Protein 1YG2 (pdb70)

CATH classification: 1.10.10.10 (+1 more: 6.10.140.190)

Sequence (169 aa):
SLPHVILTVLSTRDATGYDITKEFSASIGYFWKASHQQVYRELNKMGEQGLVTCVLEVYSITQAGRSALGEWFDQPTAHPTVRDEFSAKLMACSVQSAEPYRLQLAELVEESRKLVAHYQEIEAAYYANPAVLDKQQRLERLTLRRNLLVRQAWIQWADEVLAELNAMA

Nearest PDB structures (foldseek):
  1yg2-assembly1_A-2  TM=1.006E+00  e=2.912E-28  Vibrio cholerae
  6jyi-assembly1_B  TM=7.868E-01  e=4.232E-09  Bacillus cereus ATCC 14579
  5x12-assembly1_A-2  TM=8.238E-01  e=1.125E-08  Bacillus spizizenii str. W23
  7cbv-assembly1_A-3  TM=8.322E-01  e=3.820E-08  Bacillus subtilis
  6lg2-assembly1_A  TM=8.126E-01  e=2.204E-08  Corynebacterium glutamicum ATCC 13032

Secondary structure (DSSP, 8-state):
-HHHHHHHHHHH--B-HHHHHHHHTTGGGGT----HHHHHHHHHHHHHTTSEEE----EEE-HHHHHHHHHHHHS---PPPP--HHHHHHHGGGTS-HHHHHHHHHHHHHHHHHHHHHHHHHHHHHSS-GGGS-HHHHHHHHHHHHHHHHHHHHHHHHHHHHHHHHH--

Solvent-accessible surface area: 11552 Å² total; per-residue (Å²): 61,28,26,35,10,0,1,66,26,4,53,101,180,65,9,52,12,63,70,0,4,52,56,10,89,50,16,13,31,28,92,93,190,14,52,87,95,77,0,92,130,32,3,110,137,0,38,161,113,31,29,4,69,94,64,167,165,48,54,21,17,28,118,49,0,117,65,28,29,31,115,92,160,119,108,130,133,92,182,113,104,135,204,58,112,60,46,60,102,50,139,38,14,97,119,119,65,21,114,62,20,74,120,99,1,34,97,54,1,99,62,1,96,141,61,12,45,91,21,82,126,28,28,73,69,151,13,72,75,38,91,120,23,95,161,106,57,95,106,38,44,100,41,0,65,129,23,7,95,77,85,65,59,50,18,124,80,0,55,104,8,25,55,119,11,70,96,127,127

Foldseek 3Di:
DLLLLQLVVQVVHFADLVVSQVCQVDLVVLADHDHSVRNVVVVVVCVVVVQWHDDDCHIHGDPVVVVVNVVVVVDDDDDDDDDDPLVVVLVCVVVDVCVVSLVVLVVVLVVLVVVLVVLVVVCVVQPVDPVVDDPVNVVSSVSSVVSNVVSVVVSVVSVVSNVVVPVVD

B-factor: mean 51.37, std 13.75, range [29.25, 100.06]

Organism: Vibrio cholerae (NCBI:txid666)

Structure (mmCIF, N/CA/C/O backbone):
data_1YG2
#
_entry.id   1YG2
#
_cell.length_a   77.500
_cell.length_b   94.650
_cell.length_c   59.640
_cell.angle_alpha   90.00
_cell.angle_beta   90.00
_cell.angle_gamma   90.00
#
_symmetry.space_group_name_H-M   'C 2 2 21'
#
loop_
_entity.id
_entity.type
_entity.pdbx_description
1 polymer 'gene activator AphA'
2 water water
#
loop_
_atom_site.group_PDB
_atom_site.id
_atom_site.type_symbol
_atom_site.label_atom_id
_atom_site.label_alt_id
_atom_site.label_comp_id
_atom_site.label_asym_id
_atom_site.label_entity_id
_atom_site.label_seq_id
_atom_site.pdbx_PDB_ins_code
_atom_site.Cartn_x
_atom_site.Cartn_y
_atom_site.Cartn_z
_atom_site.occupancy
_atom_site.B_iso_or_equiv
_atom_site.auth_seq_id
_atom_site.auth_comp_id
_atom_site.auth_asym_id
_atom_site.auth_atom_id
_atom_site.pdbx_PDB_model_num
ATOM 1 N N . SER A 1 2 ? -67.460 58.055 6.872 1.00 39.08 2 SER A N 1
ATOM 2 C CA . SER A 1 2 ? -67.947 58.014 5.467 1.00 38.31 2 SER A CA 1
ATOM 3 C C . SER A 1 2 ? -67.873 59.399 4.820 1.00 35.95 2 SER A C 1
ATOM 4 O O . SER A 1 2 ? -67.266 60.312 5.369 1.00 36.48 2 SER A O 1
ATOM 7 N N . LEU A 1 3 ? -68.486 59.551 3.654 1.00 34.84 3 LEU A N 1
ATOM 8 C CA . LEU A 1 3 ? -68.444 60.821 2.935 1.00 34.75 3 LEU A CA 1
ATOM 9 C C . LEU A 1 3 ? -68.805 62.042 3.776 1.00 33.28 3 LEU A C 1
ATOM 10 O O . LEU A 1 3 ? -68.103 63.057 3.754 1.00 31.63 3 LEU A O 1
ATOM 15 N N . PRO A 1 4 ? -69.910 61.965 4.533 1.00 32.84 4 PRO A N 1
ATOM 16 C CA . PRO A 1 4 ? -70.228 63.149 5.323 1.00 32.38 4 PRO A CA 1
ATOM 17 C C . PRO A 1 4 ? -69.158 63.493 6.354 1.00 33.20 4 PRO A C 1
ATOM 18 O O . PRO A 1 4 ? -68.920 64.669 6.632 1.00 34.08 4 PRO A O 1
ATOM 22 N N . HIS A 1 5 ? -68.497 62.490 6.920 1.00 33.55 5 HIS A N 1
ATOM 23 C CA . HIS A 1 5 ? -67.462 62.795 7.907 1.00 34.31 5 HIS A CA 1
ATOM 24 C C . HIS A 1 5 ? -66.253 63.411 7.213 1.00 31.22 5 HIS A C 1
ATOM 25 O O . HIS A 1 5 ? -65.559 64.258 7.773 1.00 32.71 5 HIS A O 1
ATOM 32 N N . VAL A 1 6 ? -66.007 62.982 5.986 1.00 32.47 6 VAL A N 1
ATOM 33 C CA . VAL A 1 6 ? -64.896 63.521 5.220 1.00 32.72 6 VAL A CA 1
ATOM 34 C C . VAL A 1 6 ? -65.186 65.001 4.980 1.00 32.84 6 VAL A C 1
ATOM 35 O O . VAL A 1 6 ? -64.290 65.834 5.046 1.00 34.04 6 VAL A O 1
ATOM 39 N N . ILE A 1 7 ? -66.454 65.322 4.734 1.00 34.91 7 ILE A N 1
ATOM 40 C CA . ILE A 1 7 ? -66.878 66.700 4.506 1.00 34.33 7 ILE A CA 1
ATOM 41 C C . ILE A 1 7 ? -66.887 67.486 5.820 1.00 35.79 7 ILE A C 1
ATOM 42 O O . ILE A 1 7 ? -66.460 68.644 5.863 1.00 37.79 7 ILE A O 1
ATOM 47 N N . LEU A 1 8 ? -67.362 66.869 6.894 1.00 32.39 8 LEU A N 1
ATOM 48 C CA . LEU A 1 8 ? -67.380 67.556 8.182 1.00 35.01 8 LEU A CA 1
ATOM 49 C C . LEU A 1 8 ? -65.966 67.951 8.609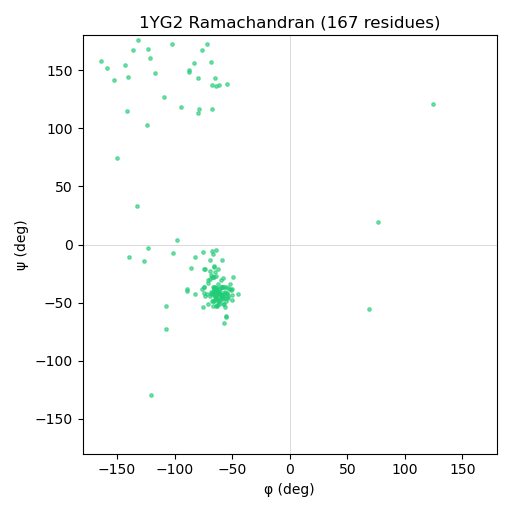 1.00 35.25 8 LEU A C 1
ATOM 50 O O . LEU A 1 8 ? -65.753 69.007 9.211 1.00 35.89 8 LEU A O 1
ATOM 55 N N . THR A 1 9 ? -64.997 67.098 8.299 1.00 35.64 9 THR A N 1
ATOM 56 C CA . THR A 1 9 ? -63.603 67.359 8.657 1.00 35.12 9 THR A CA 1
ATOM 57 C C . THR A 1 9 ? -63.138 68.668 8.036 1.00 35.82 9 THR A C 1
ATOM 58 O O . THR A 1 9 ? -62.498 69.494 8.685 1.00 37.01 9 THR A O 1
ATOM 62 N N . VAL A 1 10 ? -63.460 68.857 6.768 1.00 37.20 10 VAL A N 1
ATOM 63 C CA . VAL A 1 10 ? -63.076 70.080 6.090 1.00 38.50 10 VAL A CA 1
ATOM 64 C C . VAL A 1 10 ? -63.632 71.276 6.859 1.00 40.08 10 VAL A C 1
ATOM 65 O O . VAL A 1 10 ? -62.898 72.186 7.234 1.00 40.34 10 VAL A O 1
ATOM 69 N N . LEU A 1 11 ? -64.936 71.252 7.106 1.00 40.12 11 LEU A N 1
ATOM 70 C CA . LEU A 1 11 ? -65.604 72.343 7.798 1.00 40.52 11 LEU A CA 1
ATOM 71 C C . LEU A 1 11 ? -65.178 72.533 9.239 1.00 40.92 11 LEU A C 1
ATOM 72 O O . LEU A 1 11 ? -65.403 73.590 9.813 1.00 42.05 11 LEU A O 1
ATOM 77 N N . SER A 1 12 ? -64.566 71.522 9.836 1.00 43.81 12 SER A N 1
ATOM 78 C CA . SER A 1 12 ? -64.143 71.659 11.226 1.00 48.65 12 SER A CA 1
ATOM 79 C C . SER A 1 12 ? -62.996 72.650 11.401 1.00 49.58 12 SER A C 1
ATOM 80 O O . SER A 1 12 ? -62.797 73.184 12.487 1.00 48.21 12 SER A O 1
ATOM 83 N N . THR A 1 13 ? -62.233 72.888 10.342 1.00 51.99 13 THR A N 1
ATOM 84 C CA . THR A 1 13 ? -61.132 73.836 10.438 1.00 56.08 13 THR A CA 1
ATOM 85 C C . THR A 1 13 ? -61.630 75.242 10.098 1.00 56.55 13 THR A C 1
ATOM 86 O O . THR A 1 13 ? -61.253 76.208 10.755 1.00 58.09 13 THR A O 1
ATOM 90 N N . ARG A 1 14 ? -62.493 75.351 9.091 1.00 56.82 14 ARG A N 1
ATOM 91 C CA . ARG A 1 14 ? -63.040 76.647 8.690 1.00 56.90 14 ARG A CA 1
ATOM 92 C C . ARG A 1 14 ? -64.271 76.507 7.803 1.00 54.79 14 ARG A C 1
ATOM 93 O O . ARG A 1 14 ? -64.473 75.473 7.165 1.00 53.12 14 ARG A O 1
ATOM 101 N N . ASP A 1 15 ? -65.092 77.552 7.759 1.00 53.10 15 ASP A N 1
ATOM 102 C CA . ASP A 1 15 ? -66.281 77.531 6.917 1.00 52.03 15 ASP A CA 1
ATOM 103 C C . ASP A 1 15 ? -65.783 77.539 5.482 1.00 49.92 15 ASP A C 1
ATOM 104 O O . ASP A 1 15 ? -64.662 77.956 5.223 1.00 49.96 15 ASP A O 1
ATOM 109 N N . ALA A 1 16 ? -66.600 77.071 4.547 1.00 48.17 16 ALA A N 1
ATOM 110 C CA . ALA A 1 16 ? -66.182 77.049 3.156 1.00 47.42 16 ALA A CA 1
ATOM 111 C C . ALA A 1 16 ? -67.373 76.979 2.225 1.00 48.25 16 ALA A C 1
ATOM 112 O O . ALA A 1 16 ? -68.422 76.451 2.589 1.00 48.12 16 ALA A O 1
ATOM 114 N N . THR A 1 17 ? -67.202 77.515 1.022 1.00 48.40 17 THR A N 1
ATOM 115 C CA . THR A 1 17 ? -68.254 77.507 0.017 1.00 50.97 17 THR A CA 1
ATOM 116 C C . THR A 1 17 ? -68.349 76.113 -0.592 1.00 52.49 17 THR A C 1
ATOM 117 O O . THR A 1 17 ? -67.465 75.278 -0.395 1.00 52.52 17 THR A O 1
ATOM 121 N N . GLY A 1 18 ? -69.423 75.867 -1.332 1.00 54.80 18 GLY A N 1
ATOM 122 C CA . GLY A 1 18 ? -69.601 74.572 -1.962 1.00 57.49 18 GLY A CA 1
ATOM 123 C C . GLY A 1 18 ? -68.491 74.298 -2.962 1.00 59.54 18 GLY A C 1
ATOM 124 O O . GLY A 1 18 ? -68.225 73.147 -3.323 1.00 59.22 18 GLY A O 1
ATOM 125 N N . TYR A 1 19 ? -67.840 75.366 -3.410 1.00 60.31 19 TYR A N 1
ATOM 126 C CA . TYR A 1 19 ? -66.753 75.250 -4.370 1.00 60.38 19 TYR A CA 1
ATOM 127 C C . TYR A 1 19 ? -65.462 74.908 -3.651 1.00 60.12 19 TYR A C 1
ATOM 128 O O . TYR A 1 19 ? -64.701 74.068 -4.120 1.00 61.51 19 TYR A O 1
ATOM 130 N N . ASP A 1 20 ? -65.213 75.564 -2.518 1.00 59.31 20 ASP A N 1
ATOM 131 C CA . ASP A 1 20 ? -64.007 75.299 -1.741 1.00 58.28 20 ASP A CA 1
ATOM 132 C C . ASP A 1 20 ? -63.952 73.812 -1.419 1.00 56.70 20 ASP A C 1
ATOM 133 O O . ASP A 1 20 ? -62.917 73.167 -1.568 1.00 56.14 20 ASP A O 1
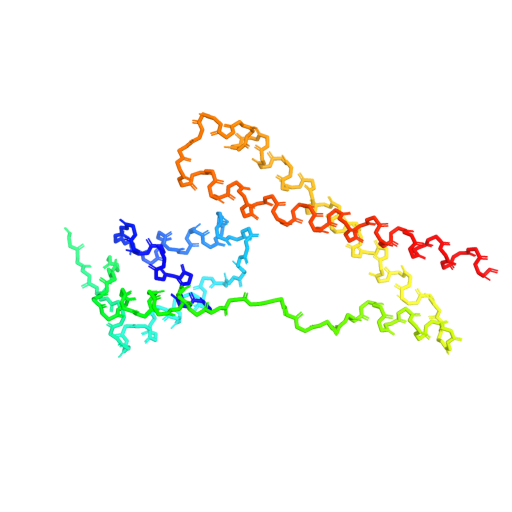ATOM 138 N N . ILE A 1 21 ? -65.088 73.284 -0.975 1.00 54.63 21 ILE A N 1
ATOM 139 C CA . ILE A 1 21 ? -65.206 71.884 -0.600 1.00 53.59 21 ILE A CA 1
ATOM 140 C C . ILE A 1 21 ? -64.957 70.930 -1.764 1.00 52.65 21 ILE A C 1
ATOM 141 O O . ILE A 1 21 ? -64.193 69.980 -1.631 1.00 51.75 21 ILE A O 1
ATOM 146 N N . THR A 1 22 ? -65.592 71.172 -2.906 1.00 53.10 22 THR A N 1
ATOM 147 C CA . THR A 1 22 ? -65.390 70.286 -4.046 1.00 53.12 22 THR A CA 1
ATOM 148 C C . THR A 1 22 ? -63.956 70.370 -4.551 1.00 52.79 22 THR A C 1
ATOM 149 O O . THR A 1 22 ? -63.433 69.410 -5.109 1.00 55.96 22 THR A O 1
ATOM 153 N N . LYS A 1 23 ? -63.314 71.514 -4.347 1.00 51.68 23 LYS A N 1
ATOM 154 C CA . LYS A 1 23 ? -61.934 71.681 -4.786 1.00 51.45 23 LYS A CA 1
ATOM 155 C C . LYS A 1 23 ? -61.015 70.763 -3.981 1.00 51.02 23 LYS A C 1
ATOM 156 O O . LYS A 1 23 ? -59.958 70.353 -4.460 1.00 50.05 23 LYS A O 1
ATOM 158 N N . GLU A 1 24 ? -61.419 70.455 -2.751 1.00 50.31 24 GLU A N 1
ATOM 159 C CA . GLU A 1 24 ? -60.639 69.576 -1.891 1.00 49.24 24 GLU A CA 1
ATOM 160 C C . GLU A 1 24 ? -60.691 68.156 -2.437 1.00 46.08 24 GLU A C 1
ATOM 161 O O . GLU A 1 24 ? -59.670 67.472 -2.498 1.00 46.07 24 GLU A O 1
ATOM 167 N N . PHE A 1 25 ? -61.885 67.724 -2.837 1.00 43.65 25 PHE A N 1
ATOM 168 C CA . PHE A 1 25 ? -62.083 66.381 -3.367 1.00 44.35 25 PHE A CA 1
ATOM 169 C C . PHE A 1 25 ? -61.361 66.119 -4.688 1.00 46.98 25 PHE A C 1
ATOM 170 O O . PHE A 1 25 ? -61.083 64.967 -5.029 1.00 47.77 25 PHE A O 1
ATOM 178 N N . SER A 1 26 ? -61.061 67.171 -5.441 1.00 48.35 26 SER A N 1
ATOM 179 C CA . SER A 1 26 ? -60.334 66.984 -6.691 1.00 50.16 26 SER A CA 1
ATOM 180 C C . SER A 1 26 ? -58.861 67.262 -6.407 1.00 49.89 26 SER A C 1
ATOM 181 O O . SER A 1 26 ? -58.032 67.238 -7.311 1.00 51.07 26 SER A O 1
ATOM 184 N N . ALA A 1 27 ? -58.548 67.523 -5.136 1.00 48.39 27 ALA A N 1
ATOM 185 C CA . ALA A 1 27 ? -57.175 67.778 -4.714 1.00 45.51 27 ALA A CA 1
ATOM 186 C C . ALA A 1 27 ? -56.719 66.760 -3.654 1.00 44.47 27 ALA A C 1
ATOM 187 O O . ALA A 1 27 ? -56.873 65.548 -3.845 1.00 44.93 27 ALA A O 1
ATOM 189 N N . SER A 1 28 ? -56.178 67.248 -2.539 1.00 40.67 28 SER A N 1
ATOM 190 C CA . SER A 1 28 ? -55.668 66.380 -1.479 1.00 40.26 28 SER A CA 1
ATOM 191 C C . SER A 1 28 ? -56.624 65.295 -0.983 1.00 39.16 28 SER A C 1
ATOM 192 O O . SER A 1 28 ? -56.195 64.177 -0.693 1.00 38.29 28 SER A O 1
ATOM 195 N N . ILE A 1 29 ? -57.911 65.610 -0.871 1.00 38.53 29 ILE A N 1
ATOM 196 C CA . ILE A 1 29 ? -58.859 64.603 -0.397 1.00 38.84 29 ILE A CA 1
ATOM 197 C C . ILE A 1 29 ? -58.935 63.447 -1.393 1.00 39.17 29 ILE A C 1
ATOM 198 O O . ILE A 1 29 ? -59.220 62.306 -1.019 1.00 40.12 29 ILE A O 1
ATOM 203 N N . GLY A 1 30 ? -58.654 63.741 -2.660 1.00 39.40 30 GLY A N 1
ATOM 204 C CA . GLY A 1 30 ? -58.673 62.702 -3.668 1.00 38.38 30 GLY A CA 1
ATOM 205 C C . GLY A 1 30 ? -57.570 61.670 -3.456 1.00 40.25 30 GLY A C 1
ATOM 206 O O . GLY A 1 30 ? -57.543 60.643 -4.134 1.00 41.77 30 GLY A O 1
ATOM 207 N N . TYR A 1 31 ? -56.653 61.924 -2.527 1.00 39.99 31 TYR A N 1
ATOM 208 C CA . TYR A 1 31 ? -55.579 60.961 -2.267 1.00 40.59 31 TYR A CA 1
ATOM 209 C C . TYR A 1 31 ? -56.122 59.760 -1.511 1.00 39.11 31 TYR A C 1
ATOM 210 O O . TYR A 1 31 ? -55.520 58.697 -1.524 1.00 40.97 31 TYR A O 1
ATOM 219 N N . PHE A 1 32 ? -57.264 59.923 -0.854 1.00 38.12 32 PHE A N 1
ATOM 220 C CA . PHE A 1 32 ? -57.810 58.832 -0.058 1.00 36.38 32 PHE A CA 1
ATOM 221 C C . PHE A 1 32 ? -59.319 58.654 -0.144 1.00 37.27 32 PHE A C 1
ATOM 222 O O . PHE A 1 32 ? -59.860 57.663 0.340 1.00 36.40 32 PHE A O 1
ATOM 230 N N . TRP A 1 33 ? -60.011 59.612 -0.740 1.00 38.86 33 TRP A N 1
ATOM 231 C CA . TRP A 1 33 ? -61.449 59.465 -0.856 1.00 40.26 33 TRP A CA 1
ATOM 232 C C . TRP A 1 33 ? -61.946 59.982 -2.199 1.00 41.14 33 TRP A C 1
ATOM 233 O O . TRP A 1 33 ? -61.864 61.168 -2.501 1.00 39.03 33 TRP A O 1
ATOM 244 N N . LYS A 1 34 ? -62.475 59.065 -2.996 1.00 43.50 34 LYS A N 1
ATOM 245 C CA . LYS A 1 34 ? -62.978 59.386 -4.316 1.00 46.41 34 LYS A CA 1
ATOM 246 C C . LYS A 1 34 ? -64.478 59.672 -4.302 1.00 47.00 34 LYS A C 1
ATOM 247 O O . LYS A 1 34 ? -65.278 58.808 -3.948 1.00 47.72 34 LYS A O 1
ATOM 253 N N . ALA A 1 35 ? -64.850 60.892 -4.676 1.00 45.15 35 ALA A N 1
ATOM 254 C CA . ALA A 1 35 ? -66.257 61.291 -4.738 1.00 45.47 35 ALA A CA 1
ATOM 255 C C . ALA A 1 35 ? -66.412 62.393 -5.784 1.00 45.14 35 ALA A C 1
ATOM 256 O O . ALA A 1 35 ? -65.553 63.261 -5.897 1.00 44.03 35 ALA A O 1
ATOM 258 N N . SER A 1 36 ? -67.499 62.363 -6.549 1.00 47.19 36 SER A N 1
ATOM 259 C CA . SER A 1 36 ? -67.727 63.389 -7.575 1.00 48.87 36 SER A CA 1
ATOM 260 C C . SER A 1 36 ? -68.348 64.645 -6.983 1.00 50.31 36 SER A C 1
ATOM 261 O O . SER A 1 36 ? -68.993 64.593 -5.938 1.00 49.59 36 SER A O 1
ATOM 264 N N . HIS A 1 37 ? -68.152 65.775 -7.658 1.00 54.58 37 HIS A N 1
ATOM 265 C CA . HIS A 1 37 ? -68.720 67.045 -7.211 1.00 57.03 37 HIS A CA 1
ATOM 266 C C . HIS A 1 37 ? -70.201 66.821 -6.937 1.00 58.34 37 HIS A C 1
ATOM 267 O O . HIS A 1 37 ? -70.763 67.355 -5.980 1.00 58.57 37 HIS A O 1
ATOM 274 N N . GLN A 1 38 ? -70.820 66.013 -7.791 1.00 59.32 38 GLN A N 1
ATOM 275 C CA . GLN A 1 38 ? -72.232 65.695 -7.673 1.00 60.85 38 GLN A CA 1
ATOM 276 C C . GLN A 1 38 ? -72.499 65.094 -6.297 1.00 58.49 38 GLN A C 1
ATOM 277 O O . GLN A 1 38 ? -73.171 65.699 -5.461 1.00 59.30 38 GLN A O 1
ATOM 283 N N . GLN A 1 39 ? -71.957 63.900 -6.079 1.00 55.85 39 GLN A N 1
ATOM 284 C CA . GLN A 1 39 ? -72.108 63.185 -4.820 1.00 51.73 39 GLN A CA 1
ATOM 285 C C . GLN A 1 39 ? -71.878 64.121 -3.642 1.00 49.12 39 GLN A C 1
ATOM 286 O O . GLN A 1 39 ? -72.614 64.084 -2.657 1.00 48.41 39 GLN A O 1
ATOM 292 N N . VAL A 1 40 ? -70.858 64.966 -3.754 1.00 45.81 40 VAL A N 1
ATOM 293 C CA . VAL A 1 40 ? -70.532 65.905 -2.695 1.00 43.87 40 VAL A CA 1
ATOM 294 C C . VAL A 1 40 ? -71.675 66.885 -2.432 1.00 45.14 40 VAL A C 1
ATOM 295 O O . VAL A 1 40 ? -72.102 67.046 -1.284 1.00 42.30 40 VAL A O 1
ATOM 299 N N . TYR A 1 41 ? -72.177 67.525 -3.488 1.00 46.00 41 TYR A N 1
ATOM 300 C CA . TYR A 1 41 ? -73.284 68.469 -3.340 1.00 46.86 41 TYR A CA 1
ATOM 301 C C . TYR A 1 41 ? -74.503 67.767 -2.763 1.00 46.84 41 TYR A C 1
ATOM 302 O O . TYR A 1 41 ? -75.182 68.297 -1.889 1.00 48.67 41 TYR A O 1
ATOM 311 N N . ARG A 1 42 ? -74.775 66.568 -3.250 1.00 47.52 42 ARG A N 1
ATOM 312 C CA . ARG A 1 42 ? -75.909 65.815 -2.752 1.00 49.16 42 ARG A CA 1
ATOM 313 C C . ARG A 1 42 ? -75.760 65.520 -1.257 1.00 48.33 42 ARG A C 1
ATOM 314 O O . ARG A 1 42 ? -76.726 65.640 -0.504 1.00 48.02 42 ARG A O 1
ATOM 322 N N . GLU A 1 43 ? -74.551 65.163 -0.827 1.00 45.26 43 GLU A N 1
ATOM 323 C CA . GLU A 1 43 ? -74.310 64.858 0.580 1.00 44.87 43 GLU A CA 1
ATOM 324 C C . GLU A 1 43 ? -74.448 66.119 1.415 1.00 42.86 43 GLU A C 1
ATOM 325 O O . GLU A 1 43 ? -75.022 66.088 2.497 1.00 42.29 43 GLU A O 1
ATOM 331 N N . LEU A 1 44 ? -73.915 67.225 0.911 1.00 42.02 44 LEU A N 1
ATOM 332 C CA . LEU A 1 44 ? -74.010 68.497 1.614 1.00 42.70 44 LEU A CA 1
ATOM 333 C C . LEU A 1 44 ? -75.476 68.841 1.838 1.00 43.44 44 LEU A C 1
ATOM 334 O O . LEU A 1 44 ? -75.851 69.406 2.864 1.00 42.39 44 LEU A O 1
ATOM 339 N N . ASN A 1 45 ? -76.296 68.498 0.852 1.00 44.77 45 ASN A N 1
ATOM 340 C CA . ASN A 1 45 ? -77.730 68.746 0.909 1.00 45.72 45 ASN A CA 1
ATOM 341 C C . ASN A 1 45 ? -78.343 67.931 2.049 1.00 44.30 45 ASN A C 1
ATOM 342 O O . ASN A 1 45 ? -79.039 68.474 2.904 1.00 42.97 45 ASN A O 1
ATOM 347 N N . LYS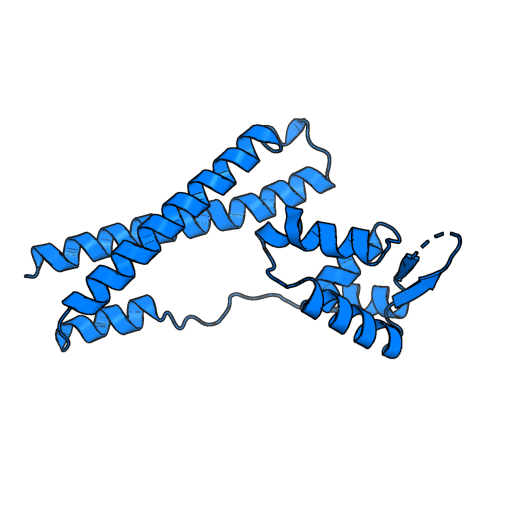 A 1 46 ? -78.079 66.626 2.056 1.00 44.35 46 LYS A N 1
ATOM 348 C CA . LYS A 1 46 ? -78.594 65.741 3.101 1.00 43.66 46 LYS A CA 1
ATOM 349 C C . LYS A 1 46 ? -78.121 66.194 4.468 1.00 40.47 46 LYS A C 1
ATOM 350 O O . LYS A 1 46 ? -78.853 66.103 5.450 1.00 40.17 46 LYS A O 1
ATOM 356 N N . MET A 1 47 ? -76.892 66.687 4.535 1.00 39.18 47 MET A N 1
ATOM 357 C CA . MET A 1 47 ? -76.336 67.154 5.804 1.00 38.57 47 MET A CA 1
ATOM 358 C C . MET A 1 47 ? -77.029 68.402 6.335 1.00 38.01 47 MET A C 1
ATOM 359 O O . MET A 1 47 ? -77.061 68.651 7.556 1.00 35.92 47 MET A O 1
ATOM 364 N N . GLY A 1 48 ? -77.571 69.188 5.411 1.00 37.50 48 GLY A N 1
ATOM 365 C CA . GLY A 1 48 ? -78.263 70.404 5.798 1.00 38.05 48 GLY A CA 1
ATOM 366 C C . GLY A 1 48 ? -79.584 70.037 6.446 1.00 36.69 48 GLY A C 1
ATOM 367 O O . GLY A 1 48 ? -79.979 70.599 7.459 1.00 35.79 48 GLY A O 1
ATOM 368 N N . GLU A 1 49 ? -80.271 69.075 5.851 1.00 38.31 49 GLU A N 1
ATOM 369 C CA . GLU A 1 49 ? -81.542 68.631 6.382 1.00 40.25 49 GLU A CA 1
ATOM 370 C C . GLU A 1 49 ? -81.310 67.909 7.702 1.00 40.40 49 GLU A C 1
ATOM 371 O O . GLU A 1 49 ? -82.179 67.884 8.565 1.00 40.63 49 GLU A O 1
ATOM 377 N N . GLN A 1 50 ? -80.121 67.341 7.867 1.00 38.44 50 GLN A N 1
ATOM 378 C CA . GLN A 1 50 ? -79.797 66.646 9.106 1.00 38.41 50 GLN A CA 1
ATOM 379 C C . GLN A 1 50 ? -79.344 67.612 10.190 1.00 36.20 50 GLN A C 1
ATOM 380 O O . GLN A 1 50 ? -79.225 67.240 11.359 1.00 36.25 50 GLN A O 1
ATOM 386 N N . GLY A 1 51 ? -79.096 68.857 9.802 1.00 34.87 51 GLY A N 1
ATOM 387 C CA . GLY A 1 51 ? -78.660 69.848 10.770 1.00 32.80 51 GLY A CA 1
ATOM 388 C C . GLY A 1 51 ? -77.206 69.709 11.174 1.00 33.44 51 GLY A C 1
ATOM 389 O O . GLY A 1 51 ? -76.815 70.219 12.212 1.00 35.53 51 GLY A O 1
ATOM 390 N N . LEU A 1 52 ? -76.408 69.016 10.362 1.00 33.77 52 LEU A N 1
ATOM 391 C CA . LEU A 1 52 ? -74.983 68.824 10.641 1.00 35.50 52 LEU A CA 1
ATOM 392 C C . LEU A 1 52 ? -74.179 70.000 10.109 1.00 38.41 52 LEU A C 1
ATOM 393 O O . LEU A 1 52 ? -73.039 70.221 10.518 1.00 38.03 52 LEU A O 1
ATOM 398 N N . VAL A 1 53 ? -74.775 70.731 9.173 1.00 40.82 53 VAL A N 1
ATOM 399 C CA . VAL A 1 53 ? -74.153 71.911 8.581 1.00 45.78 53 VAL A CA 1
ATOM 400 C C . VAL A 1 53 ? -75.236 72.960 8.331 1.00 48.75 53 VAL A C 1
ATOM 401 O O . VAL A 1 53 ? -76.409 72.620 8.191 1.00 49.41 53 VAL A O 1
ATOM 405 N N . THR A 1 54 ? -74.845 74.232 8.302 1.00 52.85 54 THR A N 1
ATOM 406 C CA . THR A 1 54 ? -75.777 75.328 8.036 1.00 57.38 54 THR A CA 1
ATOM 407 C C . THR A 1 54 ? -75.164 76.226 6.974 1.00 60.02 54 THR A C 1
ATOM 408 O O . THR A 1 54 ? -74.030 76.002 6.554 1.00 61.99 54 THR A O 1
ATOM 412 N N . CYS A 1 55 ? -75.914 77.233 6.541 1.00 63.43 55 CYS A N 1
ATOM 413 C CA . CYS A 1 55 ? -75.433 78.167 5.528 1.00 67.22 55 CYS A CA 1
ATOM 414 C C . CYS A 1 55 ? -75.336 79.588 6.051 1.00 69.66 55 CYS A C 1
ATOM 415 O O . CYS A 1 55 ? -76.130 80.008 6.894 1.00 70.25 55 CYS A O 1
ATOM 418 N N . VAL A 1 56 ? -74.359 80.322 5.531 1.00 72.68 56 VAL A N 1
ATOM 419 C CA . VAL A 1 56 ? -74.132 81.710 5.918 1.00 75.93 56 VAL A CA 1
ATOM 420 C C . VAL A 1 56 ? -73.863 82.528 4.655 1.00 77.94 56 VAL A C 1
ATOM 421 O O . VAL A 1 56 ? -73.627 81.967 3.583 1.00 78.22 56 VAL A O 1
ATOM 425 N N . LEU A 1 57 ? -73.894 83.851 4.780 1.00 81.31 57 LEU A N 1
ATOM 426 C CA . LEU A 1 57 ? -73.654 84.727 3.635 1.00 83.40 57 LEU A CA 1
ATOM 427 C C . LEU A 1 57 ? -72.299 85.424 3.696 1.00 84.60 57 LEU A C 1
ATOM 428 O O . LEU A 1 57 ? -71.383 85.086 2.944 1.00 84.93 57 LEU A O 1
ATOM 433 N N . GLU A 1 58 ? -72.178 86.401 4.590 1.00 85.89 58 GLU A N 1
ATOM 434 C CA . GLU A 1 58 ? -70.936 87.155 4.742 1.00 87.05 58 GLU A CA 1
ATOM 435 C C . GLU A 1 58 ? -70.690 88.030 3.514 1.00 86.77 58 GLU A C 1
ATOM 436 O O . GLU A 1 58 ? -70.279 89.186 3.626 1.00 87.18 58 GLU A O 1
ATOM 442 N N . VAL A 1 68 ? -71.638 80.231 1.885 1.00 51.92 68 VAL A N 1
ATOM 443 C CA . VAL A 1 68 ? -70.672 79.650 2.812 1.00 53.35 68 VAL A CA 1
ATOM 444 C C . VAL A 1 68 ? -71.264 78.615 3.772 1.00 52.79 68 VAL A C 1
ATOM 445 O O . VAL A 1 68 ? -72.165 78.919 4.551 1.00 53.12 68 VAL A O 1
ATOM 449 N N . TYR A 1 69 ? -70.745 77.393 3.717 1.00 51.18 69 TYR A N 1
ATOM 450 C CA . TYR A 1 69 ? -71.218 76.341 4.604 1.00 49.03 69 TYR A CA 1
ATOM 451 C C . TYR A 1 69 ? -70.439 76.382 5.907 1.00 47.03 69 TYR A C 1
ATOM 452 O O . TYR A 1 69 ? -69.268 76.755 5.930 1.00 47.77 69 TYR A O 1
ATOM 461 N N . SER A 1 70 ? -71.095 75.999 6.993 1.00 44.15 70 SER A N 1
ATOM 462 C CA . SER A 1 70 ? -70.462 75.996 8.301 1.00 43.25 70 SER A CA 1
ATOM 463 C C . SER A 1 70 ? -70.903 74.757 9.074 1.00 43.00 70 SER A C 1
ATOM 464 O O . SER A 1 70 ? -72.048 74.323 8.947 1.00 43.77 70 SER A O 1
ATOM 467 N N . ILE A 1 71 ? -70.005 74.184 9.869 1.00 41.54 71 ILE A N 1
ATOM 468 C CA . ILE A 1 71 ? -70.356 72.996 10.651 1.00 39.70 71 ILE A CA 1
ATOM 469 C C . ILE A 1 71 ? -71.145 73.412 11.896 1.00 40.48 71 ILE A C 1
ATOM 470 O O . ILE A 1 71 ? -70.866 74.458 12.483 1.00 41.48 71 ILE A O 1
ATOM 475 N N . THR A 1 72 ? -72.136 72.613 12.290 1.00 38.82 72 THR A N 1
ATOM 476 C CA . THR A 1 72 ? -72.933 72.934 13.479 1.00 36.78 72 THR A CA 1
ATOM 477 C C . THR A 1 72 ? -72.471 72.081 14.647 1.00 35.12 72 THR A C 1
ATOM 478 O O . THR A 1 72 ? -71.655 71.181 14.473 1.00 34.43 72 THR A O 1
ATOM 482 N N . GLN A 1 73 ? -72.989 72.364 15.835 1.00 33.47 73 GLN A N 1
ATOM 483 C CA . GLN A 1 73 ? -72.611 71.592 17.011 1.00 32.54 73 GLN A CA 1
ATOM 484 C C . GLN A 1 73 ? -72.953 70.123 16.788 1.00 33.97 73 GLN A C 1
ATOM 485 O O . GLN A 1 73 ? -72.217 69.231 17.222 1.00 33.85 73 GLN A O 1
ATOM 491 N N . ALA A 1 74 ? -74.071 69.871 16.110 1.00 33.08 74 ALA A N 1
ATOM 492 C CA . ALA A 1 74 ? -74.489 68.499 15.822 1.00 33.78 74 ALA A CA 1
ATOM 493 C C . ALA A 1 74 ? -73.452 67.884 14.887 1.00 33.83 74 ALA A C 1
ATOM 494 O O . ALA A 1 74 ? -73.042 66.736 15.058 1.00 31.52 74 ALA A O 1
ATOM 496 N N . GLY A 1 75 ? -73.035 68.665 13.893 1.00 33.69 75 GLY A N 1
ATOM 497 C CA . GLY A 1 75 ? -72.026 68.193 12.961 1.00 33.27 75 GLY A CA 1
ATOM 498 C C . GLY A 1 75 ? -70.747 67.873 13.725 1.00 33.96 75 GLY A C 1
ATOM 499 O O . GLY A 1 75 ? -70.105 66.849 13.489 1.00 33.71 75 GLY A O 1
ATOM 500 N N . ARG A 1 76 ? -70.378 68.738 14.662 1.00 33.86 76 ARG A N 1
ATOM 501 C CA . ARG A 1 76 ? -69.166 68.511 15.441 1.00 36.85 76 ARG A CA 1
ATOM 502 C C . ARG A 1 76 ? -69.298 67.264 16.309 1.00 36.31 76 ARG A C 1
ATOM 503 O O . ARG A 1 76 ? -68.348 66.487 16.462 1.00 37.93 76 ARG A O 1
ATOM 511 N N . SER A 1 77 ? -70.486 67.062 16.858 1.00 34.67 77 SER A N 1
ATOM 512 C CA . SER A 1 77 ? -70.734 65.907 17.704 1.00 34.43 77 SER A CA 1
ATOM 513 C C . SER A 1 77 ? -70.638 64.614 16.890 1.00 33.77 77 SER A C 1
ATOM 514 O O . SER A 1 77 ? -70.051 63.634 17.339 1.00 35.12 77 SER A O 1
ATOM 517 N N . ALA A 1 78 ? -71.202 64.614 15.686 1.00 32.54 78 ALA A N 1
ATOM 518 C CA . ALA A 1 78 ? -71.164 63.429 14.829 1.00 34.62 78 ALA A CA 1
ATOM 519 C C . ALA A 1 78 ? -69.736 63.106 14.375 1.00 34.52 78 ALA A C 1
ATOM 520 O O . ALA A 1 78 ? -69.366 61.936 14.257 1.00 32.30 78 ALA A O 1
ATOM 522 N N . LEU A 1 79 ? -68.947 64.144 14.110 1.00 33.27 79 LEU A N 1
ATOM 523 C CA . LEU A 1 79 ? -67.563 63.953 13.678 1.00 35.04 79 LEU A CA 1
ATOM 524 C C . LEU A 1 79 ? -66.788 63.299 14.823 1.00 35.83 79 LEU A C 1
ATOM 525 O O .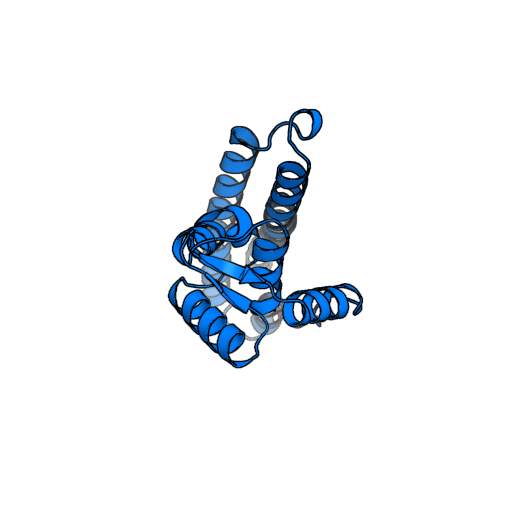 LEU A 1 79 ? -66.019 62.365 14.611 1.00 37.02 79 LEU A O 1
ATOM 530 N N . GLY A 1 80 ? -67.001 63.792 16.040 1.00 39.23 80 GLY A N 1
ATOM 531 C CA . GLY A 1 80 ? -66.319 63.231 17.195 1.00 37.93 80 GLY A CA 1
ATOM 532 C C . GLY A 1 80 ? -66.705 61.784 17.445 1.00 39.01 80 GLY A C 1
ATOM 533 O O . GLY A 1 80 ? -65.855 60.958 17.748 1.00 39.83 80 GLY A O 1
ATOM 534 N N . GLU A 1 81 ? -67.990 61.480 17.304 1.00 39.46 81 GLU A N 1
ATOM 535 C CA . GLU A 1 81 ? -68.512 60.135 17.516 1.00 41.38 81 GLU A CA 1
ATOM 536 C C . GLU A 1 81 ? -67.915 59.177 16.497 1.00 40.50 81 GLU A C 1
ATOM 537 O O . GLU A 1 81 ? -67.558 58.043 16.814 1.00 39.34 81 GLU A O 1
ATOM 543 N N . TRP A 1 82 ? -67.819 59.645 15.262 1.00 40.31 82 TRP A N 1
ATOM 544 C CA . TRP A 1 82 ? -67.252 58.852 14.183 1.00 41.39 82 TRP A CA 1
ATOM 545 C C . TRP A 1 82 ? -65.802 58.535 14.524 1.00 42.77 82 TRP A C 1
ATOM 546 O O . TRP A 1 82 ? -65.363 57.386 14.460 1.00 41.22 82 TRP A O 1
ATOM 557 N N . PHE A 1 83 ? -65.082 59.582 14.901 1.00 44.23 83 PHE A N 1
ATOM 558 C CA . PHE A 1 83 ? -63.672 59.509 15.245 1.00 47.78 83 PHE A CA 1
ATOM 559 C C . PHE A 1 83 ? -63.361 58.533 16.367 1.00 51.03 83 PHE A C 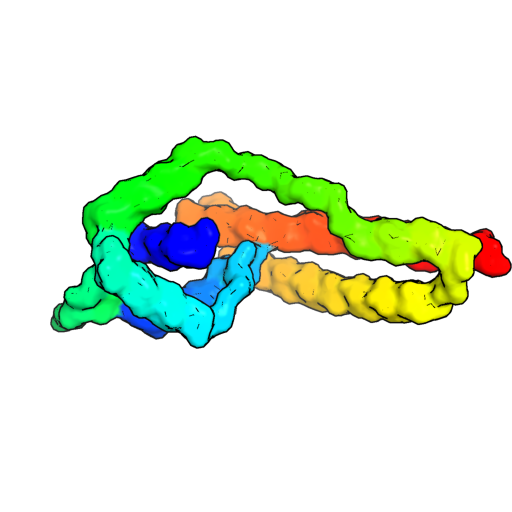1
ATOM 560 O O . PHE A 1 83 ? -62.368 57.815 16.303 1.00 52.70 83 PHE A O 1
ATOM 568 N N . ASP A 1 84 ? -64.197 58.518 17.399 1.00 54.14 84 ASP A N 1
ATOM 569 C CA . ASP A 1 84 ? -63.978 57.634 18.538 1.00 57.10 84 ASP A CA 1
ATOM 570 C C . ASP A 1 84 ? -64.229 56.175 18.210 1.00 58.36 84 ASP A C 1
ATOM 571 O O . ASP A 1 84 ? -63.604 55.293 18.796 1.00 59.24 84 ASP A O 1
ATOM 576 N N . GLN A 1 85 ? -65.148 55.919 17.286 1.00 60.51 85 GLN A N 1
ATOM 577 C CA . GLN A 1 85 ? -65.457 54.549 16.899 1.00 62.24 85 GLN A CA 1
ATOM 578 C C . GLN A 1 85 ? -64.225 53.874 16.321 1.00 62.92 85 GLN A C 1
ATOM 579 O O . GLN A 1 85 ? -63.486 54.464 15.532 1.00 61.79 85 GLN A O 1
ATOM 585 N N . PRO A 1 86 ? -63.990 52.615 16.705 1.00 64.00 86 PRO A N 1
ATOM 586 C CA . PRO A 1 86 ? -62.830 51.887 16.203 1.00 64.10 86 PRO A CA 1
ATOM 587 C C . PRO A 1 86 ? -62.926 51.682 14.704 1.00 63.73 86 PRO A C 1
ATOM 588 O O . PRO A 1 86 ? -63.985 51.357 14.173 1.00 63.65 86 PRO A O 1
ATOM 592 N N . THR A 1 87 ? -61.816 51.906 14.023 1.00 63.95 87 THR A N 1
ATOM 593 C CA . THR A 1 87 ? -61.759 51.718 12.587 1.00 63.80 87 THR A CA 1
ATOM 594 C C . THR A 1 87 ? -60.902 50.476 12.376 1.00 63.07 87 THR A C 1
ATOM 595 O O . THR A 1 87 ? -59.795 50.382 12.906 1.00 63.70 87 THR A O 1
ATOM 599 N N . ALA A 1 88 ? -61.418 49.508 11.630 1.00 62.20 88 ALA A N 1
ATOM 600 C CA . ALA A 1 88 ? -60.667 48.281 11.395 1.00 63.12 88 ALA A CA 1
ATOM 601 C C . ALA A 1 88 ? -60.456 47.988 9.914 1.00 63.21 88 ALA A C 1
ATOM 602 O O . ALA A 1 88 ? -61.066 48.618 9.050 1.00 60.74 88 ALA A O 1
ATOM 604 N N . HIS A 1 89 ? -59.581 47.026 9.636 1.00 64.22 89 HIS A N 1
ATOM 605 C CA . HIS A 1 89 ? -59.282 46.631 8.265 1.00 65.57 89 HIS A CA 1
ATOM 606 C C . HIS A 1 89 ? -60.487 45.973 7.609 1.00 65.42 89 HIS A C 1
ATOM 607 O O . HIS A 1 89 ? -61.182 45.173 8.228 1.00 66.42 89 HIS A O 1
ATOM 614 N N . PRO A 1 90 ? -60.761 46.317 6.344 1.00 65.94 90 PRO A N 1
ATOM 615 C CA . PRO A 1 90 ? -61.900 45.726 5.634 1.00 65.46 90 PRO A CA 1
ATOM 616 C C . PRO A 1 90 ? -61.671 44.226 5.463 1.00 64.70 90 PRO A C 1
ATOM 617 O O . PRO A 1 90 ? -60.538 43.793 5.252 1.00 65.61 90 PRO A O 1
ATOM 621 N N . THR A 1 91 ? -62.740 43.441 5.558 1.00 62.63 91 THR A N 1
ATOM 622 C CA . THR A 1 91 ? -62.639 41.994 5.416 1.00 60.76 91 THR A CA 1
ATOM 623 C C . THR A 1 91 ? -61.952 41.646 4.102 1.00 58.27 91 THR A C 1
ATOM 624 O O . THR A 1 91 ? -62.216 42.262 3.069 1.00 58.13 91 THR A O 1
ATOM 628 N N . VAL A 1 92 ? -61.068 40.657 4.146 1.00 54.94 92 VAL A N 1
ATOM 629 C CA . VAL A 1 92 ? -60.337 40.249 2.960 1.00 52.65 92 VAL A CA 1
ATOM 630 C C . VAL A 1 92 ? -61.160 39.370 2.026 1.00 51.43 92 VAL A C 1
ATOM 631 O O . VAL A 1 92 ? -61.576 38.268 2.386 1.00 52.34 92 VAL A O 1
ATOM 635 N N . ARG A 1 93 ? -61.393 39.878 0.825 1.00 48.66 93 ARG A N 1
ATOM 636 C CA . ARG A 1 93 ? -62.128 39.166 -0.209 1.00 47.20 93 ARG A CA 1
ATOM 637 C C . ARG A 1 93 ? -61.509 39.702 -1.492 1.00 45.42 93 ARG A C 1
ATOM 638 O O . ARG A 1 93 ? -62.114 40.510 -2.196 1.00 45.51 93 ARG A O 1
ATOM 646 N N . ASP A 1 94 ? -60.295 39.253 -1.790 1.00 41.78 94 ASP A N 1
ATOM 647 C CA . ASP A 1 94 ? -59.588 39.732 -2.965 1.00 39.43 94 ASP A CA 1
ATOM 648 C C . ASP A 1 94 ? -60.003 39.115 -4.292 1.00 38.27 94 ASP A C 1
ATOM 649 O O . ASP A 1 94 ? -59.759 37.935 -4.563 1.00 36.72 94 ASP A O 1
ATOM 654 N N . GLU A 1 95 ? -60.600 39.948 -5.136 1.00 37.55 95 GLU A N 1
ATOM 655 C CA . GLU A 1 95 ? -61.070 39.517 -6.442 1.00 38.33 95 GLU A CA 1
ATOM 656 C C . GLU A 1 95 ? -59.941 39.048 -7.353 1.00 35.51 95 GLU A C 1
ATOM 657 O O . GLU A 1 95 ? -60.105 38.102 -8.118 1.00 35.41 95 GLU A O 1
ATOM 663 N N . PHE A 1 96 ? -58.794 39.707 -7.284 1.00 35.09 96 PHE A N 1
ATOM 664 C CA . PHE A 1 96 ? -57.673 39.311 -8.129 1.00 34.42 96 PHE A CA 1
ATOM 665 C C . PHE A 1 96 ? -57.171 37.934 -7.748 1.00 32.60 96 PHE A C 1
ATOM 666 O O . PHE A 1 96 ? -56.825 37.124 -8.609 1.00 32.87 96 PHE A O 1
ATOM 674 N N . SER A 1 97 ? -57.129 37.671 -6.447 1.00 30.70 97 SER A N 1
ATOM 675 C CA . SER A 1 97 ? -56.674 36.379 -5.954 1.00 32.06 97 SER A CA 1
ATOM 676 C C . SER A 1 97 ? -57.699 35.327 -6.344 1.00 31.51 97 SER A C 1
ATOM 677 O O . SER A 1 97 ? -57.342 34.233 -6.778 1.00 31.72 97 SER A O 1
ATOM 680 N N . ALA A 1 98 ? -58.973 35.672 -6.190 1.00 29.51 98 ALA A N 1
ATOM 681 C CA . ALA A 1 98 ? -60.051 34.763 -6.542 1.00 31.20 98 ALA A CA 1
ATOM 682 C C . ALA A 1 98 ? -59.959 34.362 -8.021 1.00 31.67 98 ALA A C 1
ATOM 683 O O . ALA A 1 98 ? -60.124 33.202 -8.358 1.00 33.21 98 ALA A O 1
ATOM 685 N N . LYS A 1 99 ? -59.686 35.323 -8.898 1.00 34.10 99 LYS A N 1
ATOM 686 C CA . LYS A 1 99 ? -59.562 35.025 -10.321 1.00 35.35 99 LYS A CA 1
ATOM 687 C C . LYS A 1 99 ? -58.307 34.183 -10.560 1.00 35.51 99 LYS A C 1
ATOM 688 O O . LYS A 1 99 ? -58.314 33.254 -11.363 1.00 36.65 99 LYS A O 1
ATOM 694 N N . LEU A 1 100 ? -57.225 34.518 -9.868 1.00 34.41 100 LEU A N 1
ATOM 695 C CA . LEU A 1 100 ? -55.972 33.786 -10.023 1.00 33.68 100 LEU A CA 1
ATOM 696 C C . LEU A 1 100 ? -56.204 32.302 -9.768 1.00 34.21 100 LEU A C 1
ATOM 697 O O . LEU A 1 100 ? -55.787 31.457 -10.551 1.00 33.84 100 LEU A O 1
ATOM 702 N N . MET A 1 101 ? -56.878 31.978 -8.673 1.00 33.74 101 MET A N 1
ATOM 703 C CA . MET A 1 101 ? -57.121 30.578 -8.367 1.00 36.22 101 MET A CA 1
ATOM 704 C C . MET A 1 101 ? -57.914 29.862 -9.450 1.00 37.38 101 MET A C 1
ATOM 705 O O . MET A 1 101 ? -57.754 28.665 -9.650 1.00 40.85 101 MET A O 1
ATOM 710 N N . ALA A 1 102 ? -58.775 30.587 -10.148 1.00 38.66 102 ALA A N 1
ATOM 711 C CA . ALA A 1 102 ? -59.573 29.970 -11.195 1.00 38.86 102 ALA A CA 1
ATOM 712 C C . ALA A 1 102 ? -58.722 29.725 -12.428 1.00 40.81 102 ALA A C 1
ATOM 713 O O . ALA A 1 102 ? -59.179 29.105 -13.385 1.00 38.92 102 ALA A O 1
ATOM 715 N N . CYS A 1 103 ? -57.485 30.209 -12.418 1.00 42.89 103 CYS A N 1
ATOM 716 C CA . CYS A 1 103 ? -56.628 29.988 -13.574 1.00 47.11 103 CYS A CA 1
ATOM 717 C C . CYS A 1 103 ? -56.230 28.526 -13.707 1.00 50.43 103 CYS A C 1
ATOM 718 O O . CYS A 1 103 ? -55.725 28.110 -14.747 1.00 51.44 103 CYS A O 1
ATOM 721 N N . SER A 1 104 ? -56.456 27.744 -12.657 1.00 54.09 104 SER A N 1
ATOM 722 C CA . SER A 1 104 ? -56.126 26.327 -12.718 1.00 58.12 104 SER A CA 1
ATOM 723 C C . SER A 1 104 ? -57.159 25.598 -13.580 1.00 59.45 104 SER A C 1
ATOM 724 O O . SER A 1 104 ? -56.894 24.512 -14.090 1.00 60.41 104 SER A O 1
ATOM 727 N N . VAL A 1 105 ? -58.334 26.200 -13.742 1.00 60.16 105 VAL A N 1
ATOM 728 C CA . VAL A 1 105 ? -59.395 25.585 -14.532 1.00 61.60 105 VAL A CA 1
ATOM 729 C C . VAL A 1 105 ? -59.886 26.457 -15.684 1.00 62.65 105 VAL A C 1
ATOM 730 O O . VAL A 1 105 ? -60.739 26.037 -16.459 1.00 64.34 105 VAL A O 1
ATOM 734 N N . GLN A 1 106 ? -59.355 27.669 -15.793 1.00 63.69 106 GLN A N 1
ATOM 735 C CA . GLN A 1 106 ? -59.760 28.586 -16.855 1.00 64.91 106 GLN A CA 1
ATOM 736 C C . GLN A 1 106 ? -58.568 28.993 -17.710 1.00 65.97 106 GLN A C 1
ATOM 737 O O . GLN A 1 106 ? -57.418 28.870 -17.287 1.00 65.65 106 GLN A O 1
ATOM 743 N N . SER A 1 107 ? -58.845 29.476 -18.916 1.00 68.11 107 SER A N 1
ATOM 744 C CA . SER A 1 107 ? -57.785 29.929 -19.806 1.00 70.87 107 SER A CA 1
ATOM 745 C C . SER A 1 107 ? -57.204 31.161 -19.134 1.00 71.10 107 SER A C 1
ATOM 746 O O . SER A 1 107 ? -57.899 32.157 -18.961 1.00 71.80 107 SER A O 1
ATOM 749 N N . ALA A 1 108 ? -55.935 31.087 -18.748 1.00 72.04 108 ALA A N 1
ATOM 750 C CA . ALA A 1 108 ? -55.277 32.195 -18.064 1.00 72.55 108 ALA A CA 1
ATOM 751 C C . ALA A 1 108 ? -55.071 33.428 -18.938 1.00 72.40 108 ALA A C 1
ATOM 752 O O . ALA A 1 108 ? -54.633 34.472 -18.454 1.00 71.72 108 ALA A O 1
ATOM 754 N N . GLU A 1 109 ? -55.399 33.299 -20.219 1.00 72.95 109 GLU A N 1
ATOM 755 C CA . GLU A 1 109 ? -55.242 34.378 -21.194 1.00 74.04 109 GLU A CA 1
ATOM 756 C C . GLU A 1 109 ? -55.953 35.677 -20.815 1.00 72.31 109 GLU A C 1
ATOM 757 O O . GLU A 1 109 ? -55.310 36.710 -20.634 1.00 71.91 109 GLU A O 1
ATOM 763 N N . PRO A 1 110 ? -57.294 35.643 -20.695 1.00 70.90 110 PRO A N 1
ATOM 764 C CA . PRO A 1 110 ? -58.064 36.839 -20.339 1.00 68.84 110 PRO A CA 1
ATOM 765 C C . PRO A 1 110 ? -57.562 37.499 -19.064 1.00 67.02 110 PRO A C 1
ATOM 766 O O . PRO A 1 110 ? -57.426 38.716 -19.000 1.00 67.67 110 PRO A O 1
ATOM 770 N N . TYR A 1 111 ? -57.293 36.686 -18.050 1.00 64.85 111 TYR A N 1
ATOM 771 C CA . TYR A 1 111 ? -56.827 37.205 -16.776 1.00 63.85 111 TYR A CA 1
ATOM 772 C C . TYR A 1 111 ? -55.484 37.912 -16.901 1.00 64.08 111 TYR A C 1
ATOM 773 O O . TYR A 1 111 ? -55.329 39.051 -16.462 1.00 62.79 111 TYR A O 1
ATOM 782 N N . ARG A 1 112 ? -54.521 37.221 -17.501 1.00 64.96 112 ARG A N 1
ATOM 783 C CA . ARG A 1 112 ? -53.179 37.751 -17.689 1.00 66.43 112 ARG A CA 1
ATOM 784 C C . ARG A 1 112 ? -53.180 39.123 -18.346 1.00 66.54 112 ARG A C 1
ATOM 785 O O . ARG A 1 112 ? -52.379 39.986 -17.995 1.00 66.62 112 ARG A O 1
ATOM 793 N N . LEU A 1 113 ? -54.085 39.322 -19.296 1.00 66.58 113 LEU A N 1
ATOM 794 C CA . LEU A 1 113 ? -54.176 40.588 -20.004 1.00 66.91 113 LEU A CA 1
ATOM 795 C C . LEU A 1 113 ? -54.833 41.657 -19.143 1.00 66.64 113 LEU A C 1
ATOM 796 O O . LEU A 1 113 ? -54.440 42.822 -19.175 1.00 65.18 113 LEU A O 1
ATOM 801 N N . GLN A 1 114 ? -55.837 41.260 -18.372 1.00 66.53 114 GLN A N 1
ATOM 802 C CA . GLN A 1 114 ? -56.524 42.202 -17.501 1.00 67.45 114 GLN A CA 1
ATOM 803 C C . GLN A 1 114 ? -55.600 42.626 -16.359 1.00 65.61 114 GLN A C 1
ATOM 804 O O . GLN A 1 114 ? -55.692 43.741 -15.852 1.00 65.46 114 GLN A O 1
ATOM 810 N N . LEU A 1 115 ? -54.702 41.729 -15.965 1.00 63.86 115 LEU A N 1
ATOM 811 C CA . LEU A 1 115 ? -53.765 42.014 -14.886 1.00 61.43 115 LEU A CA 1
ATOM 812 C C . LEU A 1 115 ? -52.673 42.954 -15.399 1.00 61.47 115 LEU A C 1
ATOM 813 O O . LEU A 1 115 ? -52.432 44.017 -14.824 1.00 58.91 115 LEU A O 1
ATOM 818 N N . ALA A 1 116 ? -52.022 42.557 -16.489 1.00 62.24 116 ALA A N 1
ATOM 819 C CA . ALA A 1 116 ? -50.962 43.364 -17.083 1.00 64.31 116 ALA A CA 1
ATOM 820 C C . ALA A 1 116 ? -51.475 44.774 -17.340 1.00 64.84 116 ALA A C 1
ATOM 821 O O . ALA A 1 116 ? -50.748 45.753 -17.168 1.00 64.99 116 ALA A O 1
ATOM 823 N N . GLU A 1 117 ? -52.735 44.875 -17.744 1.00 65.15 117 GLU A N 1
ATOM 824 C CA . GLU A 1 117 ? -53.328 46.174 -18.004 1.00 67.09 117 GLU A CA 1
ATOM 825 C C . GLU A 1 117 ? -53.391 47.021 -16.740 1.00 67.02 117 GLU A C 1
ATOM 826 O O . GLU A 1 117 ? -52.924 48.156 -16.733 1.00 67.85 117 GLU A O 1
ATOM 832 N N . LEU A 1 118 ? -53.972 46.474 -15.674 1.00 66.00 118 LEU A N 1
ATOM 833 C CA . LEU A 1 118 ? -54.095 47.216 -14.422 1.00 66.11 118 LEU A CA 1
ATOM 834 C C . LEU A 1 118 ? -52.757 47.524 -13.750 1.00 64.34 118 LEU A C 1
ATOM 835 O O . LEU A 1 118 ? -52.667 48.417 -12.905 1.00 64.34 118 LEU A O 1
ATOM 840 N N . VAL A 1 119 ? -51.718 46.790 -14.121 1.00 61.86 119 VAL A N 1
ATOM 841 C CA . VAL A 1 119 ? -50.414 47.037 -13.540 1.00 62.07 119 VAL A CA 1
ATOM 842 C C . VAL A 1 119 ? -49.863 48.331 -14.124 1.00 62.02 119 VAL A C 1
ATOM 843 O O . VAL A 1 119 ? -49.334 49.176 -13.400 1.00 60.10 119 VAL A O 1
ATOM 847 N N . GLU A 1 120 ? -50.004 48.488 -15.436 1.00 62.28 120 GLU A N 1
ATOM 848 C CA . GLU A 1 120 ? -49.510 49.683 -16.106 1.00 62.90 120 GLU A CA 1
ATOM 849 C C . GLU A 1 120 ? -50.207 50.933 -15.596 1.00 61.11 120 GLU A C 1
ATOM 850 O O . GLU A 1 120 ? -49.570 51.966 -15.392 1.00 61.09 120 GLU A O 1
ATOM 856 N N . GLU A 1 121 ? -51.514 50.844 -15.385 1.00 59.94 121 GLU A N 1
ATOM 857 C CA . GLU A 1 121 ? -52.255 51.981 -14.865 1.00 59.50 121 GLU A CA 1
ATOM 858 C C . GLU A 1 121 ? -51.706 52.284 -13.475 1.00 58.01 121 GLU A C 1
ATOM 859 O O . GLU A 1 121 ? -51.422 53.436 -13.145 1.00 57.50 121 GLU A O 1
ATOM 865 N N . SER A 1 122 ? -51.558 51.236 -12.667 1.00 54.39 122 SER A N 1
ATOM 866 C CA . SER A 1 122 ? -51.035 51.386 -11.315 1.00 51.19 122 SER A CA 1
ATOM 867 C C . SER A 1 122 ? -49.680 52.067 -11.372 1.00 48.92 122 SER A C 1
ATOM 868 O O . SER A 1 122 ? -49.377 52.923 -10.544 1.00 48.00 122 SER A O 1
ATOM 871 N N . ARG A 1 123 ? -48.867 51.686 -12.352 1.00 47.01 123 ARG A N 1
ATOM 872 C CA . ARG A 1 123 ? -47.554 52.288 -12.506 1.00 48.14 123 ARG A CA 1
ATOM 873 C C . ARG A 1 123 ? -47.694 53.763 -12.810 1.00 47.57 123 ARG A C 1
ATOM 874 O O . ARG A 1 123 ? -46.949 54.580 -12.278 1.00 48.74 123 ARG A O 1
ATOM 882 N N . LYS A 1 124 ? -48.656 54.100 -13.661 1.00 47.91 124 LYS A N 1
ATOM 883 C CA . LYS A 1 124 ? -48.899 55.492 -14.011 1.00 50.76 124 LYS A CA 1
ATOM 884 C C . LYS A 1 124 ? -49.356 56.253 -12.774 1.00 49.70 124 LYS A C 1
ATOM 885 O O . LYS A 1 124 ? -48.936 57.376 -12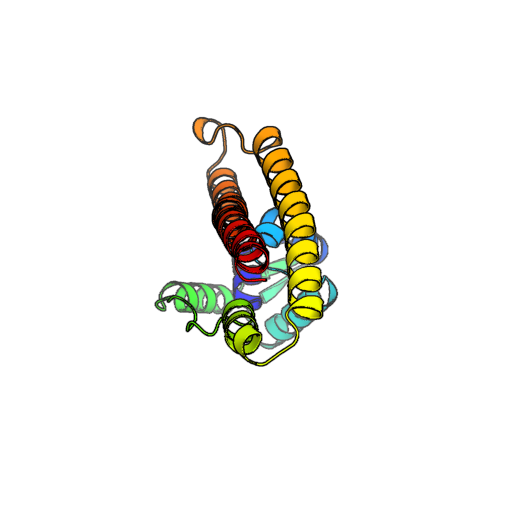.538 1.00 50.52 124 LYS A O 1
ATOM 891 N N . LEU A 1 125 ? -50.235 55.637 -11.995 1.00 49.20 125 LEU A N 1
ATOM 892 C CA . LEU A 1 125 ? -50.750 56.269 -10.790 1.00 48.63 125 LEU A CA 1
ATOM 893 C C . LEU A 1 125 ? -49.640 56.488 -9.758 1.00 46.71 125 LEU A C 1
ATOM 894 O O . LEU A 1 125 ? -49.612 57.511 -9.080 1.00 46.87 125 LEU A O 1
ATOM 899 N N . VAL A 1 126 ? -48.722 55.534 -9.641 1.00 44.43 126 VAL A N 1
ATOM 900 C CA . VAL A 1 126 ? -47.629 55.666 -8.683 1.00 43.53 126 VAL A CA 1
ATOM 901 C C . VAL A 1 126 ? -46.719 56.812 -9.101 1.00 43.78 126 VAL A C 1
ATOM 902 O O . VAL A 1 126 ? -46.283 57.608 -8.270 1.00 43.56 126 VAL A O 1
ATOM 906 N N . ALA A 1 127 ? -46.449 56.896 -10.400 1.00 44.64 127 ALA A N 1
ATOM 907 C CA . ALA A 1 127 ? -45.602 57.950 -10.945 1.00 44.85 127 ALA A CA 1
ATOM 908 C C . ALA A 1 127 ? -46.211 59.304 -10.630 1.00 45.10 127 ALA A C 1
ATOM 909 O O . ALA A 1 127 ? -45.515 60.235 -10.222 1.00 45.16 127 ALA A O 1
ATOM 911 N N . HIS A 1 128 ? -47.521 59.399 -10.825 1.00 46.37 128 HIS A N 1
ATOM 912 C CA . HIS A 1 128 ? -48.280 60.617 -10.567 1.00 48.25 128 HIS A CA 1
ATOM 913 C C . HIS A 1 128 ? -48.096 61.071 -9.119 1.00 47.99 128 HIS A C 1
ATOM 914 O O . HIS A 1 128 ? -47.764 62.228 -8.842 1.00 46.79 128 HIS A O 1
ATOM 921 N N . TYR A 1 129 ? -48.313 60.142 -8.197 1.00 47.13 129 TYR A N 1
ATOM 922 C CA . TYR A 1 129 ? -48.191 60.434 -6.780 1.00 46.32 129 TYR A CA 1
ATOM 923 C C . TYR A 1 129 ? -46.765 60.811 -6.396 1.00 44.01 129 TYR A C 1
ATOM 924 O O . TYR A 1 129 ? -46.557 61.692 -5.575 1.00 41.13 129 TYR A O 1
ATOM 933 N N . GLN A 1 130 ? -45.778 60.158 -6.995 1.00 44.54 130 GLN A N 1
ATOM 934 C CA . GLN A 1 130 ? -44.393 60.485 -6.681 1.00 45.60 130 GLN A CA 1
ATOM 935 C C . GLN A 1 130 ? -44.063 61.894 -7.149 1.00 44.46 130 GLN A C 1
ATOM 936 O O . GLN A 1 130 ? -43.348 62.630 -6.470 1.00 45.33 130 GLN A O 1
ATOM 942 N N . GLU A 1 131 ? -44.603 62.269 -8.303 1.00 45.22 131 GLU A N 1
ATOM 943 C CA . GLU A 1 131 ? -44.388 63.605 -8.848 1.00 45.72 131 GLU A CA 1
ATOM 944 C C . GLU A 1 131 ? -44.951 64.626 -7.883 1.00 44.80 131 GLU A C 1
ATOM 945 O O . GLU A 1 131 ? -44.320 65.646 -7.591 1.00 44.00 131 GLU A O 1
ATOM 951 N N . ILE A 1 132 ? -46.151 64.349 -7.390 1.00 42.45 132 ILE A N 1
ATOM 952 C CA . ILE A 1 132 ? -46.803 65.253 -6.460 1.00 40.11 132 ILE A CA 1
ATOM 953 C C . ILE A 1 132 ? -46.034 65.368 -5.159 1.00 39.61 132 ILE A C 1
ATOM 954 O O . ILE A 1 132 ? -45.857 66.466 -4.653 1.00 38.79 132 ILE A O 1
ATOM 959 N N . GLU A 1 133 ? -45.563 64.243 -4.626 1.00 40.06 133 GLU A N 1
ATOM 960 C CA . GLU A 1 133 ? -44.820 64.265 -3.368 1.00 41.06 133 GLU A CA 1
ATOM 961 C C . GLU A 1 133 ? -43.540 65.102 -3.463 1.00 41.87 133 GLU A C 1
ATOM 962 O O . GLU A 1 133 ? -43.272 65.936 -2.601 1.00 39.74 133 GLU A O 1
ATOM 968 N N . ALA A 1 134 ? -42.755 64.884 -4.513 1.00 43.44 134 ALA A N 1
ATOM 969 C CA . ALA A 1 134 ? -41.512 65.632 -4.687 1.00 45.09 134 ALA A CA 1
ATOM 970 C C . ALA A 1 134 ? -41.777 67.131 -4.814 1.00 46.91 134 ALA A C 1
ATOM 971 O O . ALA A 1 134 ? -41.037 67.957 -4.277 1.00 48.64 134 ALA A O 1
ATOM 973 N N . ALA A 1 135 ? -42.856 67.473 -5.506 1.00 48.07 135 ALA A N 1
ATOM 974 C CA . ALA A 1 135 ? -43.217 68.863 -5.743 1.00 48.41 135 ALA A CA 1
ATOM 975 C C . ALA A 1 135 ? -43.810 69.640 -4.570 1.00 49.00 135 ALA A C 1
ATOM 976 O O . ALA A 1 135 ? -43.531 70.830 -4.422 1.00 50.61 135 ALA A O 1
ATOM 978 N N . TYR A 1 136 ? -44.619 68.995 -3.735 1.00 46.82 136 TYR A N 1
ATOM 979 C CA . TYR A 1 136 ? -45.229 69.706 -2.618 1.00 46.45 136 TYR A CA 1
ATOM 980 C C . TYR A 1 136 ? -45.030 69.082 -1.250 1.00 45.44 136 TYR A C 1
ATOM 981 O O . TYR A 1 136 ? -45.282 69.736 -0.243 1.00 46.40 136 TYR A O 1
ATOM 990 N N . TYR A 1 137 ? -44.593 67.830 -1.200 1.00 44.26 137 TYR A N 1
ATOM 991 C CA . TYR A 1 137 ? -44.428 67.156 0.090 1.00 44.59 137 TYR A CA 1
ATOM 992 C C . TYR A 1 137 ? -43.103 66.431 0.247 1.00 44.78 137 TYR A C 1
ATOM 993 O O . TYR A 1 137 ? -43.040 65.396 0.909 1.00 44.07 137 TYR A O 1
ATOM 1002 N N . ALA A 1 138 ? -42.050 66.974 -0.352 1.00 44.41 138 ALA A N 1
ATOM 1003 C CA . ALA A 1 138 ? -40.736 66.359 -0.281 1.00 46.87 138 ALA A CA 1
ATOM 1004 C C . ALA A 1 138 ? -40.141 66.315 1.122 1.00 47.38 138 ALA A C 1
ATOM 1005 O O . ALA A 1 138 ? -39.600 65.293 1.524 1.00 49.13 138 ALA A O 1
ATOM 1007 N N . ASN A 1 139 ? -40.241 67.411 1.866 1.00 48.28 139 ASN A N 1
ATOM 1008 C CA . ASN A 1 139 ? -39.671 67.467 3.213 1.00 50.71 139 ASN A CA 1
ATOM 1009 C C . ASN A 1 139 ? -40.687 67.842 4.292 1.00 50.78 139 ASN A C 1
ATOM 1010 O O . ASN A 1 139 ? -41.032 69.016 4.456 1.00 50.79 139 ASN A O 1
ATOM 1015 N N . PRO A 1 140 ? -41.163 66.848 5.061 1.00 51.61 140 PRO A N 1
ATOM 1016 C CA . PRO A 1 140 ? -42.144 67.059 6.134 1.00 52.02 140 PRO A CA 1
ATOM 1017 C C . PRO A 1 140 ? -41.744 68.179 7.093 1.00 53.66 140 PRO A C 1
ATOM 1018 O O . PRO A 1 140 ? -42.564 69.020 7.473 1.00 53.75 140 PRO A O 1
ATOM 1022 N N . ALA A 1 141 ? -40.469 68.181 7.468 1.00 54.76 141 ALA A N 1
ATOM 1023 C CA . ALA A 1 141 ? -39.921 69.160 8.395 1.00 56.84 141 ALA A CA 1
ATOM 1024 C C . ALA A 1 141 ? -40.246 70.611 8.065 1.00 58.13 141 ALA A C 1
ATOM 1025 O O . ALA A 1 141 ? -40.314 71.451 8.959 1.00 59.13 141 ALA A O 1
ATOM 1027 N N . VAL A 1 142 ? -40.454 70.909 6.788 1.00 58.38 142 VAL A N 1
ATOM 1028 C CA . VAL A 1 142 ? -40.746 72.279 6.378 1.00 58.97 142 VAL A CA 1
ATOM 1029 C C . VAL A 1 142 ? -42.236 72.502 6.122 1.00 59.48 142 VAL A C 1
ATOM 1030 O O . VAL A 1 142 ? -42.686 73.632 5.912 1.00 58.35 142 VAL A O 1
ATOM 1034 N N . LEU A 1 143 ? -42.998 71.415 6.160 1.00 59.50 143 LEU A N 1
ATOM 1035 C CA . LEU A 1 143 ? -44.433 71.466 5.912 1.00 58.93 143 LEU A CA 1
ATOM 1036 C C . LEU A 1 143 ? -45.247 71.753 7.174 1.00 60.07 143 LEU A C 1
ATOM 1037 O O . LEU A 1 143 ? -44.837 71.393 8.277 1.00 60.47 143 LEU A O 1
ATOM 1042 N N . ASP A 1 144 ? -46.398 72.401 7.008 1.00 60.39 144 ASP A N 1
ATOM 1043 C CA . ASP A 1 144 ? -47.273 72.694 8.137 1.00 62.36 144 ASP A CA 1
ATOM 1044 C C . ASP A 1 144 ? -47.907 71.376 8.575 1.00 61.02 144 ASP A C 1
ATOM 1045 O O . ASP A 1 144 ? -47.764 70.359 7.895 1.00 60.42 144 ASP A O 1
ATOM 1050 N N . LYS A 1 145 ? -48.618 71.404 9.698 1.00 58.81 145 LYS A N 1
ATOM 1051 C CA . LYS A 1 145 ? -49.278 70.212 10.218 1.00 56.48 145 LYS A CA 1
ATOM 1052 C C . LYS A 1 145 ? -50.243 69.638 9.189 1.00 52.02 145 LYS A C 1
ATOM 1053 O O . LYS A 1 145 ? -50.197 68.453 8.871 1.00 49.84 145 LYS A O 1
ATOM 1059 N N . GLN A 1 146 ? -51.109 70.498 8.671 1.00 49.21 146 GLN A N 1
ATOM 1060 C CA . GLN A 1 146 ? -52.094 70.110 7.673 1.00 47.71 146 GLN A CA 1
ATOM 1061 C C . GLN A 1 146 ? -51.428 69.450 6.458 1.00 47.42 146 GLN A C 1
ATOM 1062 O O . GLN A 1 146 ? -51.974 68.510 5.879 1.00 48.27 146 GLN A O 1
ATOM 1068 N N . GLN A 1 147 ? -50.246 69.933 6.083 1.00 46.72 147 GLN A N 1
ATOM 1069 C CA . GLN A 1 147 ? -49.520 69.385 4.937 1.00 46.61 147 GLN A CA 1
ATOM 1070 C C . GLN A 1 147 ? -48.899 68.035 5.246 1.00 44.07 147 GLN A C 1
ATOM 1071 O O . GLN A 1 147 ? -48.840 67.160 4.382 1.00 43.07 147 GLN A O 1
ATOM 1077 N N . ARG A 1 148 ? -48.422 67.864 6.474 1.00 43.29 148 ARG A N 1
ATOM 1078 C CA . ARG A 1 148 ? -47.825 66.588 6.845 1.00 43.76 148 ARG A CA 1
ATOM 1079 C C . ARG A 1 148 ? -48.894 65.505 6.804 1.00 39.52 148 ARG A C 1
ATOM 1080 O O . ARG A 1 148 ? -48.621 64.370 6.428 1.00 39.20 148 ARG A O 1
ATOM 1088 N N . LEU A 1 149 ? -50.109 65.866 7.200 1.00 38.61 149 LEU A N 1
ATOM 1089 C CA . LEU A 1 149 ? -51.226 64.933 7.185 1.00 38.76 149 LEU A CA 1
ATOM 1090 C C . LEU A 1 149 ? -51.566 64.556 5.734 1.00 38.45 149 LEU A C 1
ATOM 1091 O O . LEU A 1 149 ? -51.704 63.372 5.414 1.00 37.80 149 LEU A O 1
ATOM 1096 N N . GLU A 1 150 ? -51.696 65.563 4.867 1.00 37.05 150 GLU A N 1
ATOM 1097 C CA . GLU A 1 150 ? -51.999 65.324 3.455 1.00 38.74 150 GLU A CA 1
ATOM 1098 C C . GLU A 1 150 ? -50.928 64.409 2.880 1.00 37.86 150 GLU A C 1
ATOM 1099 O O . GLU A 1 150 ? -51.221 63.437 2.176 1.00 38.09 150 GLU A O 1
ATOM 1105 N N . ARG A 1 151 ? -49.681 64.740 3.197 1.00 36.50 151 ARG A N 1
ATOM 1106 C CA . ARG A 1 151 ? -48.540 63.975 2.737 1.00 35.67 151 ARG A CA 1
ATOM 1107 C C . ARG A 1 151 ? -48.708 62.510 3.111 1.00 35.92 151 ARG A C 1
ATOM 1108 O O . ARG A 1 151 ? -48.492 61.619 2.295 1.00 34.63 151 ARG A O 1
ATOM 1116 N N . LEU A 1 152 ? -49.107 62.254 4.349 1.00 35.18 152 LEU A N 1
ATOM 1117 C CA . LEU A 1 152 ? -49.288 60.875 4.784 1.00 34.18 152 LEU A CA 1
ATOM 1118 C C . LEU A 1 152 ? -50.402 60.155 4.011 1.00 34.41 152 LEU A C 1
ATOM 1119 O O . LEU A 1 152 ? -50.251 58.987 3.658 1.00 35.21 152 LEU A O 1
ATOM 1124 N N . THR A 1 153 ? -51.515 60.834 3.734 1.00 33.25 153 THR A N 1
ATOM 1125 C CA . THR A 1 153 ? -52.581 60.178 2.987 1.00 32.98 153 THR A CA 1
ATOM 1126 C C . THR A 1 153 ? -52.079 59.872 1.582 1.00 33.97 153 THR A C 1
ATOM 1127 O O . THR A 1 153 ? -52.410 58.834 1.013 1.00 31.30 153 THR A O 1
ATOM 1131 N N . LEU A 1 154 ? -51.276 60.777 1.026 1.00 33.89 154 LEU A N 1
ATOM 1132 C CA . LEU A 1 154 ? -50.719 60.555 -0.307 1.00 34.61 154 LEU A CA 1
ATOM 1133 C C . LEU A 1 154 ? -49.808 59.325 -0.245 1.00 34.12 154 LEU A C 1
ATOM 1134 O O . LEU A 1 154 ? -49.880 58.434 -1.094 1.00 31.99 154 LEU A O 1
ATOM 1139 N N . ARG A 1 155 ? -48.965 59.272 0.781 1.00 33.96 155 ARG A N 1
ATOM 1140 C CA . ARG A 1 155 ? -48.029 58.163 0.945 1.00 37.88 155 ARG A CA 1
ATOM 1141 C C . ARG A 1 155 ? -48.709 56.797 1.034 1.00 38.10 155 ARG A C 1
ATOM 1142 O O . ARG A 1 155 ? -48.118 55.783 0.659 1.00 37.88 155 ARG A O 1
ATOM 1150 N N . ARG A 1 156 ? -49.943 56.752 1.528 1.00 40.99 156 ARG A N 1
ATOM 1151 C CA . ARG A 1 156 ? -50.627 55.464 1.651 1.00 41.51 156 ARG A CA 1
ATOM 1152 C C . ARG A 1 156 ? -50.890 54.815 0.294 1.00 40.79 156 ARG A C 1
ATOM 1153 O O . ARG A 1 156 ? -50.635 53.625 0.113 1.00 40.48 156 ARG A O 1
ATOM 1161 N N . ASN A 1 157 ? -51.407 55.589 -0.658 1.00 44.59 157 ASN A N 1
ATOM 1162 C CA . ASN A 1 157 ? -51.697 55.054 -1.991 1.00 45.95 157 ASN A CA 1
ATOM 1163 C C . ASN A 1 157 ? -50.415 54.529 -2.566 1.00 43.26 157 ASN A C 1
ATOM 1164 O O . ASN A 1 157 ? -50.359 53.449 -3.143 1.00 44.28 157 ASN A O 1
ATOM 1169 N N . LEU A 1 158 ? -49.381 55.333 -2.407 1.00 42.87 158 LEU A N 1
ATOM 1170 C CA . LEU A 1 158 ? -48.075 55.010 -2.933 1.00 43.14 158 LEU A CA 1
ATOM 1171 C C . LEU A 1 158 ? -47.553 53.659 -2.467 1.00 42.68 158 LEU A C 1
ATOM 1172 O O . LEU A 1 158 ? -47.317 52.757 -3.279 1.00 44.34 158 LEU A O 1
ATOM 1177 N N . LEU A 1 159 ? -47.387 53.515 -1.159 1.00 41.53 159 LEU A N 1
ATOM 1178 C CA . LEU A 1 159 ? -46.861 52.285 -0.582 1.00 38.17 159 LEU A CA 1
ATOM 1179 C C . LEU A 1 159 ? -47.697 51.060 -0.909 1.00 38.46 159 LEU A C 1
ATOM 1180 O O . LEU A 1 159 ? -47.162 50.019 -1.302 1.00 39.71 159 LEU A O 1
ATOM 1185 N N . VAL A 1 160 ? -49.008 51.180 -0.757 1.00 38.18 160 VAL A N 1
ATOM 1186 C CA . VAL A 1 160 ? -49.893 50.064 -1.038 1.00 40.00 160 VAL A CA 1
ATOM 1187 C C . VAL A 1 160 ? -49.885 49.720 -2.519 1.00 41.20 160 VAL A C 1
ATOM 1188 O O . VAL A 1 160 ? -49.654 48.568 -2.899 1.00 42.85 160 VAL A O 1
ATOM 1192 N N . ARG A 1 161 ? -50.127 50.726 -3.350 1.00 40.99 161 ARG A N 1
ATOM 1193 C CA . ARG A 1 161 ? -50.149 50.535 -4.793 1.00 42.99 161 ARG A CA 1
ATOM 1194 C C . ARG A 1 161 ? -48.843 49.902 -5.264 1.00 42.02 161 ARG A C 1
ATOM 1195 O O . ARG A 1 161 ? -48.846 49.015 -6.115 1.00 39.29 161 ARG A O 1
ATOM 1203 N N . GLN A 1 162 ? -47.727 50.362 -4.706 1.00 42.17 162 GLN A N 1
ATOM 1204 C CA . GLN A 1 162 ? -46.420 49.819 -5.066 1.00 43.06 162 GLN A CA 1
ATOM 1205 C C . GLN A 1 162 ? -46.341 48.359 -4.656 1.00 42.03 162 GLN A C 1
ATOM 1206 O O . GLN A 1 162 ? -45.785 47.526 -5.375 1.00 43.78 162 GLN A O 1
ATOM 1212 N N . ALA A 1 163 ? -46.900 48.047 -3.494 1.00 40.32 163 ALA A N 1
ATOM 1213 C CA . ALA A 1 163 ? -46.886 46.677 -3.019 1.00 39.72 163 ALA A CA 1
ATOM 1214 C C . ALA A 1 163 ? -47.726 45.816 -3.958 1.00 37.77 163 ALA A C 1
ATOM 1215 O O . ALA A 1 163 ? -47.359 44.694 -4.277 1.00 34.91 163 ALA A O 1
ATOM 1217 N N . TRP A 1 164 ? -48.853 46.351 -4.412 1.00 37.70 164 TRP A N 1
ATOM 1218 C CA . TRP A 1 164 ? -49.715 45.589 -5.306 1.00 38.96 164 TRP A CA 1
ATOM 1219 C C . TRP A 1 164 ? -49.041 45.326 -6.661 1.00 39.39 164 TRP A C 1
ATOM 1220 O O . TRP A 1 164 ? -49.203 44.252 -7.252 1.00 37.16 164 TRP A O 1
ATOM 1231 N N . ILE A 1 165 ? -48.284 46.309 -7.144 1.00 38.55 165 ILE A N 1
ATOM 1232 C CA . ILE A 1 165 ? -47.555 46.177 -8.407 1.00 37.56 165 ILE A CA 1
ATOM 1233 C C . ILE A 1 165 ? -46.495 45.092 -8.251 1.00 38.15 165 ILE A C 1
ATOM 1234 O O . ILE A 1 165 ? -46.295 44.263 -9.135 1.00 37.48 165 ILE A O 1
ATOM 1239 N N . GLN A 1 166 ? -45.806 45.104 -7.117 1.00 38.64 166 GLN A N 1
ATOM 1240 C CA . GLN A 1 166 ? -44.793 44.084 -6.862 1.00 41.01 166 GLN A CA 1
ATOM 1241 C C . GLN A 1 166 ? -45.455 42.699 -6.927 1.00 39.88 166 GLN A C 1
ATOM 1242 O O . GLN A 1 166 ? -44.911 41.761 -7.509 1.00 40.04 166 GLN A O 1
ATOM 1248 N N . TRP A 1 167 ? -46.637 42.577 -6.329 1.00 38.44 167 TRP A N 1
ATOM 1249 C CA . TRP A 1 167 ? -47.361 41.309 -6.327 1.00 37.96 167 TRP A CA 1
ATOM 1250 C C . TRP A 1 167 ? -47.810 40.909 -7.733 1.00 38.23 167 TRP A C 1
ATOM 1251 O O . TRP A 1 167 ? -47.628 39.771 -8.160 1.00 37.89 167 TRP A O 1
ATOM 126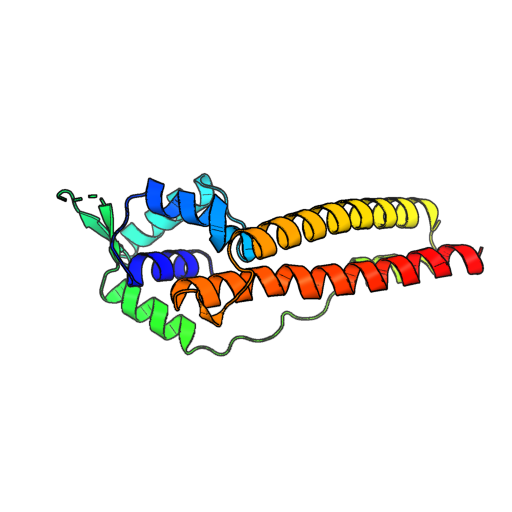2 N N . ALA A 1 168 ? -48.417 41.856 -8.436 1.00 40.20 168 ALA A N 1
ATOM 1263 C CA . ALA A 1 168 ? -48.909 41.623 -9.787 1.00 41.94 168 ALA A CA 1
ATOM 1264 C C . ALA A 1 168 ? -47.797 41.095 -10.685 1.00 42.87 168 ALA A C 1
ATOM 1265 O O . ALA A 1 168 ? -48.014 40.167 -11.469 1.00 42.93 168 ALA A O 1
ATOM 1267 N N . ASP A 1 169 ? -46.605 41.676 -10.575 1.00 43.31 169 ASP A N 1
ATOM 1268 C CA . ASP A 1 169 ? -45.484 41.208 -11.384 1.00 43.82 169 ASP A CA 1
ATOM 1269 C C . ASP A 1 169 ? -45.157 39.767 -11.025 1.00 45.45 169 ASP A C 1
ATOM 1270 O O . ASP A 1 169 ? -44.867 38.956 -11.901 1.00 45.63 169 ASP A O 1
ATOM 1275 N N . GLU A 1 170 ? -45.190 39.440 -9.734 1.00 46.05 170 GLU A N 1
ATOM 1276 C CA . GLU A 1 170 ? -44.897 38.070 -9.325 1.00 45.89 170 GLU A CA 1
ATOM 1277 C C . GLU A 1 170 ? -45.889 37.102 -9.952 1.00 46.34 170 GLU A C 1
ATOM 1278 O O . GLU A 1 170 ? -45.517 36.012 -10.380 1.00 46.16 170 GLU A O 1
ATOM 1284 N N . VAL A 1 171 ? -47.153 37.501 -10.002 1.00 46.23 171 VAL A N 1
ATOM 1285 C CA . VAL A 1 171 ? -48.175 36.654 -10.596 1.00 47.92 171 VAL A CA 1
ATOM 1286 C C . VAL A 1 171 ? -47.917 36.534 -12.090 1.00 49.68 171 VAL A C 1
ATOM 1287 O O . VAL A 1 171 ? -47.915 35.436 -12.642 1.00 50.35 171 VAL A O 1
ATOM 1291 N N . LEU A 1 172 ? -47.698 37.676 -12.736 1.00 52.29 172 LEU A N 1
ATOM 1292 C CA . LEU A 1 172 ? -47.440 37.714 -14.172 1.00 54.06 172 LEU A CA 1
ATOM 1293 C C . LEU A 1 172 ? -46.322 36.767 -14.561 1.00 55.74 172 LEU A C 1
ATOM 1294 O O . LEU A 1 172 ? -46.351 36.179 -15.641 1.00 57.32 172 LEU A O 1
ATOM 1299 N N . ALA A 1 173 ? -45.346 36.608 -13.673 1.00 57.25 173 ALA A N 1
ATOM 1300 C CA . ALA A 1 173 ? -44.226 35.715 -13.931 1.00 59.73 173 ALA A CA 1
ATOM 1301 C C . ALA A 1 173 ? -44.673 34.261 -13.864 1.00 62.45 173 ALA A C 1
ATOM 1302 O O . ALA A 1 173 ? -44.404 33.483 -14.776 1.00 63.76 173 ALA A O 1
ATOM 1304 N N . GLU A 1 174 ? -45.351 33.897 -12.781 1.00 64.58 174 GLU A N 1
ATOM 1305 C CA . GLU A 1 174 ? -45.826 32.531 -12.603 1.00 67.83 174 GLU A CA 1
ATOM 1306 C C . GLU A 1 174 ? -46.726 3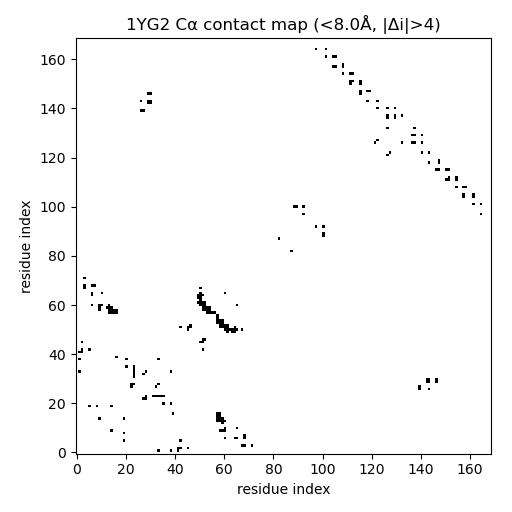2.089 -13.745 1.00 68.76 174 GLU A C 1
ATOM 1307 O O . GLU A 1 174 ? -46.698 30.930 -14.159 1.00 69.25 174 GLU A O 1
ATOM 1313 N N . LEU A 1 175 ? -47.533 33.014 -14.247 1.00 70.36 175 LEU A N 1
ATOM 1314 C CA . LEU A 1 175 ? -48.446 32.698 -15.335 1.00 73.72 175 LEU A CA 1
ATOM 1315 C C . LEU A 1 175 ? -47.712 32.313 -16.624 1.00 76.58 175 LEU A C 1
ATOM 1316 O O . LEU A 1 175 ? -48.341 31.911 -17.605 1.00 78.52 175 LEU A O 1
ATOM 1321 N N . ASN A 1 176 ? -46.384 32.420 -16.611 1.00 78.78 176 ASN A N 1
ATOM 1322 C CA . ASN A 1 176 ? -45.569 32.057 -17.771 1.00 80.90 176 ASN A CA 1
ATOM 1323 C C . ASN A 1 176 ? -44.816 30.762 -17.503 1.00 81.86 176 ASN A C 1
ATOM 1324 O O . ASN A 1 176 ? -44.888 29.816 -18.282 1.00 82.91 176 ASN A O 1
ATOM 1329 N N . ALA A 1 177 ? -44.091 30.733 -16.393 1.00 82.74 177 ALA A N 1
ATOM 1330 C CA . ALA A 1 177 ? -43.312 29.564 -16.014 1.00 84.70 177 ALA A CA 1
ATOM 1331 C C . ALA A 1 177 ? -44.157 28.303 -15.851 1.00 86.63 177 ALA A C 1
ATOM 1332 O O . ALA A 1 177 ? -43.612 27.201 -15.774 1.00 86.79 177 ALA A O 1
ATOM 1334 N N . MET A 1 178 ? -45.479 28.462 -15.790 1.00 88.86 178 MET A N 1
ATOM 1335 C CA . MET A 1 178 ? -46.378 27.318 -15.641 1.00 90.89 178 MET A CA 1
ATOM 1336 C C . MET A 1 178 ? -46.765 26.778 -17.013 1.00 90.98 178 MET A C 1
ATOM 1337 O O . MET A 1 178 ? -46.876 25.566 -17.209 1.00 91.09 178 MET A O 1
ATOM 1342 N N . ALA A 1 179 ? -46.972 27.689 -17.959 1.00 91.12 179 ALA A N 1
ATOM 1343 C CA . ALA A 1 179 ? -47.358 27.321 -19.314 1.00 90.95 179 ALA A CA 1
ATOM 1344 C C . ALA A 1 179 ? -46.123 27.092 -20.176 1.00 91.38 179 ALA A C 1
ATOM 1345 O O . ALA A 1 179 ? -45.910 25.935 -20.595 1.00 90.97 179 ALA A O 1
#

InterPro domains:
  IPR005149 Transcription regulator PadR, N-terminal [PF03551] (7-80)
  IPR018309 Transcription regulator PadR, C-terminal [PF10400] (92-175)
  IPR036388 Winged helix-like DNA-binding domain superfamily [G3DSA:1.10.10.10] (1-89)
  IPR036390 Winged helix DNA-binding domain superfamily [SSF46785] (3-178)

Radius of gyration: 20.56 Å; Cα contacts (8 Å, |Δi|>4): 131; chains: 1; bounding box: 42×62×40 Å